Protein AF-A0A022PTV3-F1 (afdb_monomer_lite)

pLDDT: mean 86.83, std 9.97, range [58.94, 96.56]

Sequence (61 aa):
MGYDKKLVMIGMLVAAATLLSGCAADTRTVGDSLGWTIPPAGDIAYRTWAAKEDFELGDSI

Radius of gyration: 20.94 Å; chains: 1; bounding box: 42×19×57 Å

Organism: Erythranthe guttata (NCBI:txid4155)

Foldseek 3Di:
DPVVVVVVVVVVVVVVVVVVPPDDAEEDAQLVVVGDDQDPVGCVSRVVVVVPDDHDPRYYD

Structure (mmCIF, N/CA/C/O backbone):
data_AF-A0A022PTV3-F1
#
_entry.id   AF-A0A022PTV3-F1
#
loop_
_atom_site.group_PDB
_atom_site.id
_atom_site.type_symbol
_atom_site.label_atom_id
_atom_s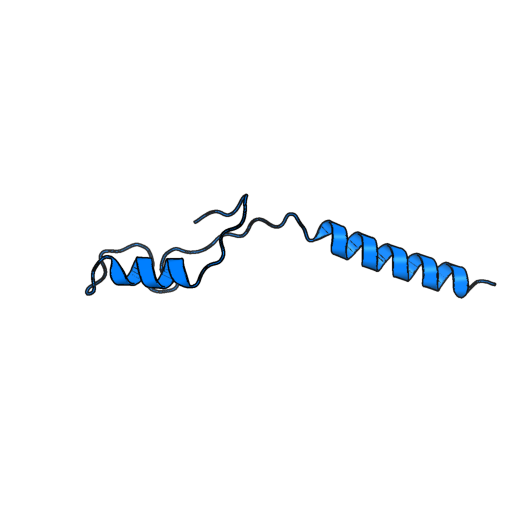ite.label_alt_id
_atom_site.label_comp_id
_atom_site.label_asym_id
_atom_site.label_entity_id
_atom_site.label_seq_id
_atom_site.pdbx_PDB_ins_code
_atom_site.Cartn_x
_atom_site.Cartn_y
_atom_site.Cartn_z
_atom_site.occupancy
_atom_site.B_iso_or_equiv
_atom_site.auth_seq_id
_atom_site.auth_comp_id
_atom_site.auth_asym_id
_atom_site.auth_atom_id
_atom_site.pdbx_PDB_model_num
ATOM 1 N N . MET A 1 1 ? -29.390 -10.539 39.173 1.00 58.94 1 MET A N 1
ATOM 2 C CA . MET A 1 1 ? -30.001 -9.421 38.414 1.00 58.94 1 MET A CA 1
ATOM 3 C C . MET A 1 1 ? -29.050 -8.254 38.085 1.00 58.94 1 MET A C 1
ATOM 5 O O . MET A 1 1 ? -29.520 -7.194 37.684 1.00 58.94 1 MET A O 1
ATOM 9 N N . GLY A 1 2 ? -27.722 -8.411 38.230 1.00 65.25 2 GLY A N 1
ATOM 10 C CA . GLY A 1 2 ? -26.730 -7.384 37.857 1.00 65.25 2 GLY A CA 1
ATOM 11 C C . GLY A 1 2 ? -25.786 -7.798 36.720 1.00 65.25 2 GLY A C 1
ATOM 12 O O . GLY A 1 2 ? -25.234 -6.932 36.052 1.00 65.25 2 GLY A O 1
ATOM 13 N N . TYR A 1 3 ? -25.624 -9.102 36.476 1.00 66.88 3 TYR A N 1
ATOM 14 C CA . TYR A 1 3 ? -24.774 -9.638 35.407 1.00 66.88 3 TYR A CA 1
ATOM 15 C C . TYR A 1 3 ? -25.433 -9.520 34.026 1.00 66.88 3 TYR A C 1
ATOM 17 O O . TYR A 1 3 ? -24.757 -9.169 33.067 1.00 66.88 3 TYR A O 1
ATOM 25 N N . ASP A 1 4 ? -26.757 -9.665 33.944 1.00 78.50 4 ASP A N 1
ATOM 26 C CA . ASP A 1 4 ? -27.514 -9.578 32.685 1.00 78.50 4 ASP A CA 1
ATOM 27 C C . ASP A 1 4 ? -27.413 -8.184 32.048 1.00 78.50 4 ASP A C 1
ATOM 29 O O . ASP A 1 4 ? -27.132 -8.043 30.863 1.00 78.50 4 ASP A O 1
ATOM 33 N N . LYS A 1 5 ? -27.531 -7.126 32.863 1.00 80.75 5 LYS A N 1
ATOM 34 C CA . LYS A 1 5 ? -27.369 -5.733 32.411 1.00 80.75 5 LYS A CA 1
ATOM 35 C C . LYS A 1 5 ? -25.945 -5.442 31.933 1.00 80.75 5 LYS A C 1
ATOM 37 O O . LYS A 1 5 ? -25.764 -4.681 30.988 1.00 80.75 5 LYS A O 1
ATOM 42 N N . LYS A 1 6 ? -24.936 -6.050 32.569 1.00 81.88 6 LYS A N 1
ATOM 43 C CA . LYS A 1 6 ? -23.529 -5.914 32.165 1.00 81.88 6 LYS A CA 1
ATOM 44 C C . LYS A 1 6 ? -23.265 -6.614 30.831 1.00 81.88 6 LYS A C 1
ATOM 46 O O . LYS A 1 6 ? -22.614 -6.020 29.981 1.00 81.88 6 LYS A O 1
ATOM 51 N N . LEU A 1 7 ? -23.809 -7.816 30.620 1.00 89.69 7 LEU A N 1
ATOM 52 C CA . LEU A 1 7 ? -23.705 -8.515 29.333 1.00 89.69 7 LEU A CA 1
ATOM 53 C C . LEU A 1 7 ? -24.383 -7.739 28.196 1.00 89.69 7 LEU A C 1
ATOM 55 O O . LEU A 1 7 ? -23.794 -7.600 27.129 1.00 89.69 7 LEU A O 1
ATOM 59 N N . VAL A 1 8 ? -25.579 -7.191 28.430 1.00 91.12 8 VAL A N 1
ATOM 60 C CA . VAL A 1 8 ? -26.289 -6.377 27.425 1.00 91.12 8 VAL A CA 1
ATOM 61 C C . VAL A 1 8 ? -25.496 -5.114 27.072 1.00 91.12 8 VAL A C 1
ATOM 63 O O . VAL A 1 8 ? -25.352 -4.796 25.894 1.00 91.12 8 VAL A O 1
ATOM 66 N N . MET A 1 9 ? -24.922 -4.431 28.067 1.00 91.56 9 MET A N 1
ATOM 67 C CA . MET A 1 9 ? -24.063 -3.261 27.838 1.00 91.56 9 MET A CA 1
ATOM 68 C C . MET A 1 9 ? -22.800 -3.612 27.043 1.00 91.56 9 MET A C 1
ATOM 70 O O . MET A 1 9 ? -22.429 -2.863 26.145 1.00 91.56 9 MET A O 1
ATOM 74 N N . ILE A 1 10 ? -22.164 -4.755 27.328 1.00 91.81 10 ILE A N 1
ATOM 75 C CA . ILE A 1 10 ? -21.006 -5.237 26.559 1.00 91.81 10 ILE A CA 1
ATOM 76 C C . ILE A 1 10 ? -21.410 -5.528 25.108 1.00 91.81 10 ILE A C 1
ATOM 78 O O . ILE A 1 10 ? -20.724 -5.087 24.190 1.00 91.81 10 ILE A O 1
ATOM 82 N N . GLY A 1 11 ? -22.545 -6.200 24.888 1.00 91.19 11 GLY A N 1
ATOM 83 C CA . GLY A 1 11 ? -23.064 -6.463 23.543 1.00 91.19 11 GLY A CA 1
ATOM 84 C C . GLY A 1 11 ? -23.346 -5.181 22.750 1.00 91.19 11 GLY A C 1
ATOM 85 O O . GLY A 1 11 ? -22.962 -5.083 21.586 1.00 91.19 11 GLY A O 1
ATOM 86 N N . MET A 1 12 ? -23.943 -4.169 23.389 1.00 90.31 12 MET A N 1
ATOM 87 C CA . MET A 1 12 ? -24.168 -2.855 22.772 1.00 90.31 12 MET A CA 1
ATOM 88 C C . MET A 1 12 ? -22.866 -2.124 22.434 1.00 90.31 12 MET A C 1
ATOM 90 O O . MET A 1 12 ? -22.772 -1.525 21.367 1.00 90.31 12 MET A O 1
ATOM 94 N N . LEU A 1 13 ? -21.861 -2.181 23.311 1.00 89.44 13 LEU A N 1
ATOM 95 C CA . LEU A 1 13 ? -20.552 -1.564 23.075 1.00 89.44 13 LEU A CA 1
ATOM 96 C C . LEU A 1 13 ? -19.832 -2.187 21.874 1.00 89.44 13 LEU A C 1
ATOM 98 O O . LEU A 1 13 ? -19.279 -1.457 21.056 1.00 89.44 13 LEU A O 1
ATOM 102 N N . VAL A 1 14 ? -19.883 -3.516 21.738 1.00 88.75 14 VAL A N 1
ATOM 103 C CA . VAL A 1 14 ? -19.310 -4.224 20.583 1.00 88.75 14 VAL A CA 1
ATOM 104 C C . VAL A 1 14 ? -20.046 -3.844 19.296 1.00 88.75 14 VAL A C 1
ATOM 106 O O . VAL A 1 14 ? -19.398 -3.495 18.313 1.00 88.75 14 VAL A O 1
ATOM 109 N N . ALA A 1 15 ? -21.383 -3.828 19.309 1.00 86.44 15 ALA A N 1
ATOM 110 C CA . ALA A 1 15 ? -22.176 -3.429 18.145 1.00 86.44 15 ALA A CA 1
ATOM 111 C C . ALA A 1 15 ? -21.893 -1.974 17.720 1.00 86.44 15 ALA A C 1
ATOM 113 O O . ALA A 1 15 ? -21.674 -1.698 16.540 1.00 86.44 15 ALA A O 1
ATOM 114 N N . ALA A 1 16 ? -21.833 -1.047 18.680 1.00 84.31 16 ALA A N 1
ATOM 115 C CA . ALA A 1 16 ? -21.501 0.351 18.420 1.00 84.31 16 ALA A CA 1
ATOM 116 C C . ALA A 1 16 ? -20.083 0.511 17.849 1.00 84.31 16 ALA A C 1
ATOM 118 O O . ALA A 1 16 ? -19.900 1.266 16.898 1.00 84.31 16 ALA A O 1
ATOM 119 N N . ALA A 1 17 ? -19.097 -0.227 18.373 1.00 79.69 17 ALA A N 1
ATOM 120 C CA . ALA A 1 17 ? -17.730 -0.206 17.856 1.00 79.69 17 ALA A CA 1
ATOM 121 C C . ALA A 1 17 ? -17.658 -0.693 16.401 1.00 79.69 17 ALA A C 1
ATOM 123 O O . ALA A 1 17 ? -17.024 -0.036 15.581 1.00 79.69 17 ALA A O 1
ATOM 124 N N . THR A 1 18 ? -18.362 -1.780 16.058 1.00 76.38 18 THR A N 1
ATOM 125 C CA . THR A 1 18 ? -18.410 -2.285 14.673 1.00 76.38 18 THR A CA 1
ATOM 126 C C . THR A 1 18 ? -19.103 -1.326 13.706 1.00 76.38 18 THR A C 1
ATOM 128 O O . THR A 1 18 ? -18.702 -1.230 12.551 1.00 76.38 18 THR A O 1
ATOM 131 N N . LEU A 1 19 ? -20.115 -0.584 14.169 1.00 73.56 19 LEU A N 1
ATOM 132 C CA . LEU A 1 19 ? -20.794 0.439 13.366 1.00 73.56 19 LEU A CA 1
ATOM 133 C C . LEU A 1 19 ? -19.906 1.670 13.135 1.00 73.56 19 LEU A C 1
ATOM 135 O O . LEU A 1 19 ? -20.008 2.309 12.093 1.00 73.56 19 LEU A O 1
ATOM 139 N N . LEU A 1 20 ? -19.030 1.997 14.090 1.00 67.88 20 LEU A N 1
ATOM 140 C CA . LEU A 1 20 ? -18.125 3.144 13.996 1.00 67.88 20 LEU A CA 1
ATOM 141 C C . LEU A 1 20 ? -16.933 2.895 13.052 1.00 67.88 20 LEU A C 1
ATOM 143 O O . LEU A 1 20 ? -16.307 3.850 12.607 1.00 67.88 20 LEU A O 1
ATOM 147 N N . SER A 1 21 ? -16.622 1.636 12.726 1.00 63.44 21 SER A N 1
ATOM 148 C CA . SER A 1 21 ? -15.510 1.267 11.834 1.00 63.44 21 SER A CA 1
ATOM 149 C C . SER A 1 21 ? -15.764 1.555 10.346 1.00 63.44 21 SER A C 1
ATOM 151 O O . SER A 1 21 ? -14.846 1.418 9.549 1.00 63.44 21 SER A O 1
ATOM 153 N N . GLY A 1 22 ? -16.980 1.952 9.956 1.00 62.81 22 GLY A N 1
ATOM 154 C CA . GLY A 1 22 ? -17.395 2.057 8.550 1.00 62.81 22 GLY A CA 1
ATOM 155 C C . GLY A 1 22 ? -17.022 3.344 7.801 1.00 62.81 22 GLY A C 1
ATOM 156 O O . GLY A 1 22 ? -17.596 3.582 6.745 1.00 62.81 22 GLY A O 1
ATOM 157 N N . CYS A 1 23 ? -16.142 4.207 8.324 1.00 61.84 23 CYS A N 1
ATOM 158 C CA . CYS A 1 23 ? -15.744 5.443 7.625 1.00 61.84 23 CYS A CA 1
ATOM 159 C C . CYS A 1 23 ? -14.239 5.756 7.692 1.00 61.84 23 CYS A C 1
ATOM 161 O O . CYS A 1 23 ? -13.839 6.923 7.725 1.00 61.84 23 CYS A O 1
ATOM 163 N N . ALA A 1 24 ? -13.393 4.731 7.764 1.00 71.44 24 ALA A N 1
ATOM 164 C CA . ALA A 1 24 ? -11.955 4.937 7.671 1.00 71.44 24 ALA A CA 1
ATOM 165 C C . ALA A 1 24 ? -11.572 5.097 6.194 1.00 71.44 24 ALA A C 1
ATOM 167 O O . ALA A 1 24 ? -11.670 4.145 5.435 1.00 71.44 24 ALA A O 1
ATOM 168 N N . ALA A 1 25 ? -11.181 6.309 5.799 1.00 80.62 25 ALA A N 1
ATOM 169 C CA . ALA A 1 25 ? -10.522 6.535 4.519 1.00 80.62 25 ALA A CA 1
ATOM 170 C C . ALA A 1 25 ? -9.063 6.076 4.614 1.00 80.62 25 ALA A C 1
ATOM 172 O O . ALA A 1 25 ? -8.360 6.464 5.558 1.00 80.62 25 ALA A O 1
ATOM 173 N N . ASP A 1 26 ? -8.606 5.306 3.634 1.00 86.00 26 ASP A N 1
ATOM 174 C CA . ASP A 1 26 ? -7.229 4.838 3.544 1.00 86.00 26 ASP A CA 1
ATOM 175 C C . ASP A 1 26 ? -6.377 5.736 2.635 1.00 86.00 26 ASP A C 1
ATOM 177 O O . ASP A 1 26 ? -6.841 6.390 1.697 1.00 86.00 26 ASP A O 1
ATOM 181 N N . THR A 1 27 ? -5.074 5.778 2.920 1.00 90.75 27 THR A N 1
ATOM 182 C CA . THR A 1 27 ? -4.076 6.422 2.054 1.00 90.75 27 THR A CA 1
ATOM 183 C C . THR A 1 27 ? -3.169 5.355 1.457 1.00 90.75 27 THR A C 1
ATOM 185 O O . THR A 1 27 ? -2.456 4.667 2.192 1.00 90.75 27 THR A O 1
ATOM 188 N N . ARG A 1 28 ? -3.183 5.208 0.129 1.00 92.06 28 ARG A N 1
ATOM 189 C CA . ARG A 1 28 ? -2.411 4.187 -0.597 1.00 92.06 28 ARG A CA 1
ATOM 190 C C . ARG A 1 28 ? -1.219 4.825 -1.298 1.00 92.06 28 ARG A C 1
ATOM 192 O O . ARG A 1 28 ? -1.371 5.785 -2.029 1.00 92.06 28 ARG A O 1
ATOM 199 N N . THR A 1 29 ? -0.015 4.290 -1.105 1.00 95.50 29 THR A N 1
ATOM 200 C CA . THR A 1 29 ? 1.175 4.820 -1.793 1.00 95.50 29 THR A CA 1
ATOM 201 C C . THR A 1 29 ? 1.292 4.214 -3.184 1.00 95.50 29 THR A C 1
ATOM 203 O O . THR A 1 29 ? 1.461 3.002 -3.319 1.00 95.50 29 THR A O 1
ATOM 206 N N . VAL A 1 30 ? 1.247 5.050 -4.224 1.00 94.62 30 VAL A N 1
ATOM 207 C CA . VAL A 1 30 ? 1.328 4.568 -5.609 1.00 94.62 30 VAL A CA 1
ATOM 208 C C . VAL A 1 30 ? 2.637 3.826 -5.878 1.00 94.62 30 VAL A C 1
ATOM 210 O O . VAL A 1 30 ? 3.727 4.389 -5.768 1.00 94.62 30 VAL A O 1
ATOM 213 N N . GLY A 1 31 ? 2.517 2.568 -6.304 1.00 94.00 31 GLY A N 1
ATOM 214 C CA . GLY A 1 31 ? 3.659 1.722 -6.641 1.00 94.00 31 GLY A CA 1
ATOM 215 C C . GLY A 1 31 ? 4.396 1.153 -5.427 1.00 94.00 31 GLY A C 1
ATOM 216 O O . GLY A 1 31 ? 5.485 0.615 -5.598 1.00 94.00 31 GLY A O 1
ATOM 217 N N . ASP A 1 32 ? 3.846 1.241 -4.217 1.00 92.00 32 ASP A N 1
ATOM 218 C CA . ASP A 1 32 ? 4.463 0.710 -2.997 1.00 92.00 32 ASP A CA 1
ATOM 219 C C . ASP A 1 32 ? 5.914 1.207 -2.822 1.00 92.00 32 ASP A C 1
ATOM 221 O O . ASP A 1 32 ? 6.193 2.405 -2.832 1.00 92.00 32 ASP A O 1
ATOM 225 N N . 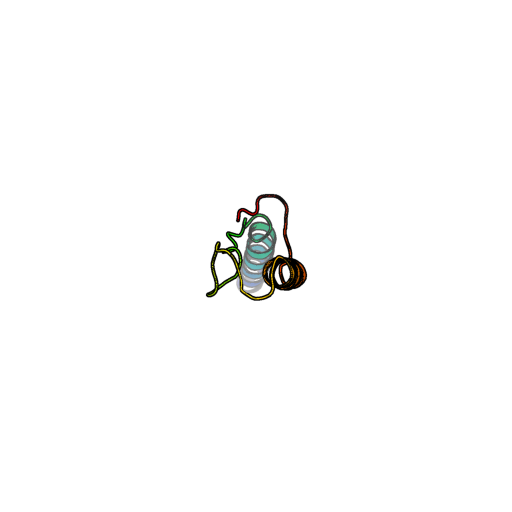SER A 1 33 ? 6.873 0.284 -2.706 1.00 92.44 33 SER A N 1
ATOM 226 C CA . SER A 1 33 ? 8.302 0.585 -2.613 1.00 92.44 33 SER A CA 1
ATOM 227 C C . SER A 1 33 ? 8.931 1.062 -3.927 1.00 92.44 33 SER A C 1
ATOM 229 O O . SER A 1 33 ? 10.031 1.615 -3.893 1.00 92.44 33 SER A O 1
ATOM 231 N N . LEU A 1 34 ? 8.267 0.868 -5.074 1.00 92.56 34 LEU A N 1
ATOM 232 C CA . LEU A 1 34 ? 8.705 1.409 -6.366 1.00 92.56 34 LEU A CA 1
ATOM 233 C C . LEU A 1 34 ? 8.479 2.925 -6.439 1.00 92.56 34 LEU A C 1
ATOM 235 O O . LEU A 1 34 ? 9.290 3.633 -7.038 1.00 92.56 34 LEU A O 1
ATOM 239 N N . GLY A 1 35 ? 7.387 3.409 -5.842 1.00 91.94 35 GLY A N 1
ATOM 240 C CA . GLY A 1 35 ? 6.971 4.809 -5.886 1.00 91.94 35 GLY A CA 1
ATOM 241 C C . GLY A 1 35 ? 6.534 5.301 -7.275 1.00 91.94 35 GLY A C 1
ATOM 242 O O . GLY A 1 35 ? 6.386 4.540 -8.240 1.00 91.94 35 GLY A O 1
ATOM 243 N N . TRP A 1 36 ? 6.349 6.621 -7.387 1.00 93.31 36 TRP A N 1
ATOM 244 C CA . TRP A 1 36 ? 5.986 7.297 -8.636 1.00 93.31 36 TRP A CA 1
ATOM 245 C C . TRP A 1 36 ? 7.232 7.715 -9.431 1.00 93.31 36 TRP A C 1
ATOM 247 O O . TRP A 1 36 ? 7.913 8.685 -9.107 1.00 93.31 36 TRP A O 1
ATOM 257 N N . THR A 1 37 ? 7.550 6.953 -10.472 1.00 93.38 37 THR A N 1
ATOM 258 C CA . THR A 1 37 ? 8.748 7.065 -11.305 1.00 93.38 37 THR A CA 1
ATOM 259 C C . THR A 1 37 ? 8.432 6.608 -12.734 1.00 93.38 37 THR A C 1
ATOM 261 O O . THR A 1 37 ? 7.289 6.302 -13.068 1.00 93.38 37 THR A O 1
ATOM 264 N N . ILE A 1 38 ? 9.438 6.561 -13.604 1.00 93.69 38 ILE A N 1
ATOM 265 C CA . ILE A 1 38 ? 9.335 5.929 -14.921 1.00 93.69 38 ILE A CA 1
ATOM 266 C C . ILE A 1 38 ? 9.857 4.491 -14.783 1.00 93.69 38 ILE A C 1
ATOM 268 O O . ILE A 1 38 ? 11.073 4.280 -14.775 1.00 93.69 38 ILE A O 1
ATOM 272 N N . PRO A 1 39 ? 8.975 3.489 -14.626 1.00 90.88 39 PRO A N 1
ATOM 273 C CA . PRO A 1 39 ? 9.388 2.102 -14.456 1.00 90.88 39 PRO A CA 1
ATOM 274 C C . PRO A 1 39 ? 10.008 1.524 -15.741 1.00 90.88 39 PRO A C 1
ATOM 276 O O . PRO A 1 39 ? 9.521 1.799 -16.840 1.00 90.88 39 PRO A O 1
ATOM 279 N N . PRO A 1 40 ? 11.010 0.629 -15.628 1.00 87.75 40 PRO A N 1
ATOM 280 C CA . PRO A 1 40 ? 11.631 -0.027 -16.785 1.00 87.75 40 PRO A CA 1
ATOM 281 C C . PRO A 1 40 ? 10.647 -0.837 -17.641 1.00 87.75 40 PRO A C 1
ATOM 283 O O . PRO A 1 40 ? 10.831 -0.966 -18.846 1.00 87.75 40 PRO A O 1
ATOM 286 N N . ALA A 1 41 ? 9.599 -1.378 -17.011 1.00 86.19 41 ALA A N 1
ATOM 287 C CA . ALA A 1 41 ? 8.548 -2.164 -17.657 1.00 86.19 41 ALA A CA 1
ATOM 288 C C . ALA A 1 41 ? 7.341 -1.318 -18.114 1.00 86.19 41 ALA A C 1
ATOM 290 O O . ALA A 1 41 ? 6.302 -1.874 -18.467 1.00 86.19 41 ALA A O 1
ATOM 291 N N . GLY A 1 42 ? 7.454 0.014 -18.086 1.00 88.62 42 GLY A N 1
ATOM 292 C CA . GLY A 1 42 ? 6.368 0.918 -18.458 1.00 88.62 42 GLY A CA 1
ATOM 293 C C . GLY A 1 42 ? 5.169 0.865 -17.504 1.00 88.62 42 GLY A C 1
ATOM 294 O O . GLY A 1 42 ? 5.273 0.467 -16.342 1.00 88.62 42 GLY A O 1
ATOM 295 N N . ASP A 1 43 ? 4.001 1.261 -18.003 1.00 92.00 43 ASP A N 1
ATOM 296 C CA . ASP A 1 43 ? 2.760 1.419 -17.231 1.00 92.00 43 ASP A CA 1
ATOM 297 C C . ASP A 1 43 ? 2.270 0.131 -16.548 1.00 92.00 43 ASP A C 1
ATOM 299 O O . ASP A 1 43 ? 1.480 0.194 -15.604 1.00 92.00 43 ASP A O 1
ATOM 303 N N . ILE A 1 44 ? 2.774 -1.036 -16.968 1.00 95.25 44 ILE A N 1
ATOM 304 C CA . ILE A 1 44 ? 2.446 -2.345 -16.389 1.00 95.25 44 ILE A CA 1
ATOM 305 C C . ILE A 1 44 ? 2.686 -2.366 -14.875 1.00 95.25 44 ILE A C 1
ATOM 307 O O . ILE A 1 44 ? 1.904 -2.987 -14.151 1.00 95.25 44 ILE A O 1
ATOM 311 N N . ALA A 1 45 ? 3.715 -1.672 -14.378 1.00 94.19 45 ALA A N 1
ATOM 312 C CA . ALA A 1 45 ? 3.992 -1.607 -12.943 1.00 94.19 45 ALA A CA 1
ATOM 313 C C . ALA A 1 45 ? 2.818 -0.985 -12.164 1.00 94.19 45 ALA A C 1
ATOM 315 O O . ALA A 1 45 ? 2.337 -1.571 -11.195 1.00 94.19 45 ALA A O 1
ATOM 316 N N . TYR A 1 46 ? 2.287 0.140 -12.648 1.00 95.94 46 TYR A N 1
ATOM 317 C CA . TYR A 1 46 ? 1.162 0.835 -12.016 1.00 95.94 46 TYR A CA 1
ATOM 318 C C . TYR A 1 46 ? -0.167 0.124 -12.226 1.00 95.94 46 TYR A C 1
ATOM 320 O O . TYR A 1 46 ? -0.992 0.096 -11.319 1.00 95.94 46 TYR A O 1
ATOM 328 N N . ARG A 1 47 ? -0.359 -0.525 -13.378 1.00 95.62 47 ARG A N 1
ATOM 329 C CA . ARG A 1 47 ? -1.539 -1.369 -13.618 1.00 95.62 47 ARG A CA 1
ATOM 330 C C . ARG A 1 47 ? -1.578 -2.574 -12.688 1.00 95.62 47 ARG A C 1
ATOM 332 O O . ARG A 1 47 ? -2.644 -2.947 -12.218 1.00 95.62 47 ARG A O 1
ATOM 339 N N . THR A 1 48 ? -0.419 -3.172 -12.426 1.00 95.38 48 THR A N 1
ATOM 340 C CA . THR A 1 48 ? -0.299 -4.309 -11.507 1.00 95.38 48 THR A CA 1
ATOM 341 C C . THR A 1 48 ? -0.523 -3.880 -10.063 1.00 95.38 48 THR A C 1
ATOM 343 O O . THR A 1 48 ? -1.151 -4.621 -9.317 1.00 95.38 48 THR A O 1
ATOM 346 N N . TRP A 1 49 ? -0.025 -2.705 -9.672 1.00 95.25 49 TRP A N 1
ATOM 347 C CA . TRP A 1 49 ? -0.299 -2.117 -8.360 1.00 95.25 49 TRP A CA 1
ATOM 348 C C . TRP A 1 49 ? -1.795 -1.830 -8.185 1.00 95.25 49 TRP A C 1
ATOM 350 O O . TRP A 1 49 ? -2.419 -2.391 -7.295 1.00 95.25 49 TRP A O 1
ATOM 360 N N . ALA A 1 50 ? -2.404 -1.082 -9.109 1.00 95.81 50 ALA A N 1
ATOM 361 C CA . ALA A 1 50 ? -3.818 -0.719 -9.030 1.00 95.81 50 ALA A CA 1
ATOM 362 C C . ALA A 1 50 ? -4.758 -1.938 -9.028 1.00 95.81 50 ALA A C 1
ATOM 364 O O . ALA A 1 50 ? -5.830 -1.877 -8.446 1.00 95.81 50 ALA A O 1
ATOM 365 N N . ALA A 1 51 ? -4.366 -3.052 -9.658 1.00 96.56 51 ALA A N 1
ATOM 366 C CA . ALA A 1 51 ? -5.146 -4.290 -9.652 1.00 96.56 51 ALA A CA 1
ATOM 367 C C . ALA A 1 51 ? -5.098 -5.067 -8.320 1.00 96.56 51 ALA A C 1
ATOM 369 O O . ALA A 1 51 ? -5.839 -6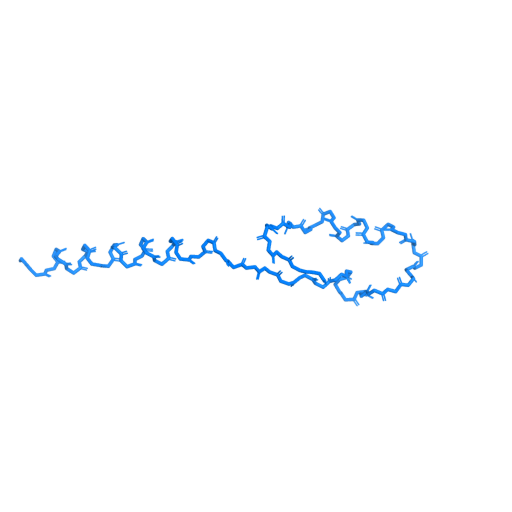.039 -8.174 1.00 96.56 51 ALA A O 1
ATOM 370 N N . LYS A 1 52 ? -4.206 -4.703 -7.389 1.00 95.31 52 LYS A N 1
ATOM 371 C CA . LYS A 1 52 ? -4.088 -5.313 -6.052 1.00 95.31 52 LYS A CA 1
ATOM 372 C C . LYS A 1 52 ? -4.757 -4.491 -4.953 1.00 95.31 52 LYS A C 1
ATO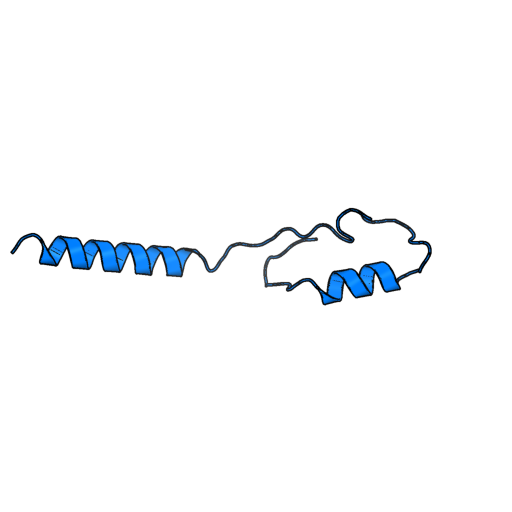M 374 O O . LYS A 1 52 ? -4.944 -5.019 -3.863 1.00 95.31 52 LYS A O 1
ATOM 379 N N . GLU A 1 53 ? -5.057 -3.228 -5.227 1.00 94.38 53 GLU A N 1
ATOM 380 C CA . GLU A 1 53 ? -5.670 -2.316 -4.270 1.00 94.38 53 GLU A CA 1
ATOM 381 C C . GLU A 1 53 ? -7.193 -2.329 -4.417 1.00 94.38 53 GLU A C 1
ATOM 383 O O . GLU A 1 53 ? -7.722 -2.354 -5.530 1.00 94.38 53 GLU A O 1
ATOM 388 N N . ASP A 1 54 ? -7.886 -2.253 -3.284 1.00 93.44 54 ASP A N 1
ATOM 389 C CA . ASP A 1 54 ? -9.311 -1.950 -3.223 1.00 93.44 54 ASP A CA 1
ATOM 390 C C . ASP A 1 54 ? -9.448 -0.470 -2.850 1.00 93.44 54 ASP A C 1
ATOM 392 O O . ASP A 1 54 ? -8.940 -0.048 -1.813 1.00 93.44 54 ASP A O 1
ATOM 396 N N . PHE A 1 55 ? -10.092 0.318 -3.715 1.00 92.00 55 PHE A N 1
ATOM 397 C CA . PHE A 1 55 ? -10.325 1.744 -3.480 1.00 92.00 55 PHE A CA 1
ATOM 398 C C . PHE A 1 55 ? -11.767 1.977 -3.054 1.00 92.00 55 PHE A C 1
ATOM 400 O O . PHE A 1 55 ? -12.706 1.703 -3.813 1.00 92.00 55 PHE A O 1
ATOM 407 N N . GLU A 1 56 ? -11.937 2.533 -1.864 1.00 91.50 56 GLU A N 1
ATOM 408 C CA . GLU A 1 56 ? -13.227 2.922 -1.319 1.00 91.50 56 GLU A CA 1
ATOM 409 C C . GLU A 1 56 ? -13.459 4.436 -1.445 1.00 91.50 56 GLU A C 1
ATOM 411 O O . GLU A 1 56 ? -12.575 5.236 -1.766 1.00 91.50 56 GLU A O 1
ATOM 416 N N . LEU A 1 57 ? -14.710 4.858 -1.245 1.00 88.56 57 LEU A N 1
ATOM 417 C CA . LEU A 1 57 ? -15.057 6.275 -1.299 1.00 88.56 57 LEU A CA 1
ATOM 418 C C . LEU A 1 57 ? -14.400 7.023 -0.137 1.00 88.56 57 LEU A C 1
ATOM 420 O O . LEU A 1 57 ? -14.707 6.770 1.024 1.00 88.56 57 LEU A O 1
ATOM 424 N N . GLY A 1 58 ? -13.581 8.016 -0.474 1.00 89.06 58 GLY A N 1
ATOM 425 C CA . GLY A 1 58 ? -12.845 8.822 0.500 1.00 89.06 58 GLY A CA 1
ATOM 426 C C . GLY A 1 58 ? -11.353 8.509 0.544 1.00 89.06 58 GLY A C 1
ATOM 427 O O . GLY A 1 58 ? -10.611 9.313 1.106 1.00 89.06 58 GLY A O 1
ATOM 428 N N . ASP 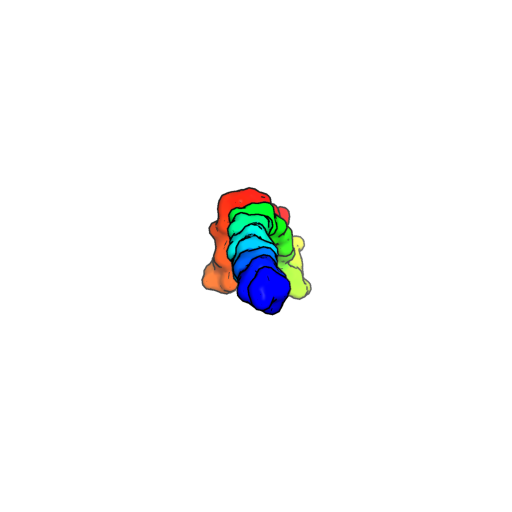A 1 59 ? -10.913 7.422 -0.090 1.00 91.75 59 ASP A N 1
ATOM 429 C CA . ASP A 1 59 ? -9.498 7.074 -0.174 1.00 91.75 59 ASP A CA 1
ATOM 430 C C . ASP A 1 59 ? -8.689 8.100 -0.974 1.00 91.75 59 ASP A C 1
ATOM 432 O O . ASP A 1 59 ? -9.198 8.810 -1.851 1.00 91.75 59 ASP A O 1
ATOM 436 N N . SER A 1 60 ? -7.392 8.150 -0.676 1.00 92.19 60 SER A N 1
ATOM 437 C CA . SER A 1 60 ? -6.418 8.988 -1.381 1.00 92.19 60 SER A CA 1
ATOM 438 C C . SER A 1 60 ? -5.173 8.199 -1.783 1.00 92.19 60 SER A C 1
ATOM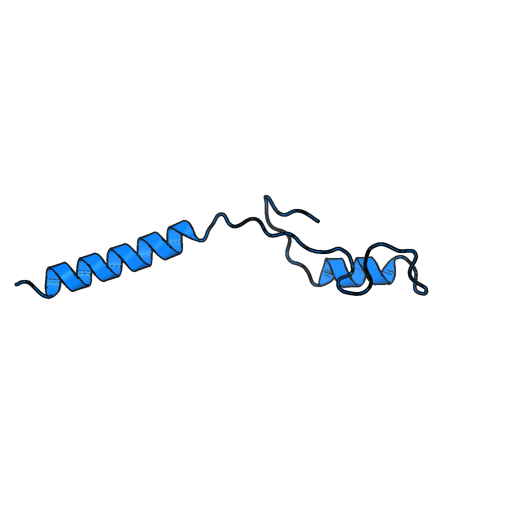 440 O O . SER A 1 60 ? -4.851 7.174 -1.176 1.00 92.19 60 SER A O 1
ATOM 442 N N . ILE A 1 61 ? -4.490 8.684 -2.826 1.00 92.56 61 ILE A N 1
ATOM 443 C CA . ILE A 1 61 ? -3.271 8.092 -3.395 1.00 92.56 61 ILE A CA 1
ATOM 444 C C . ILE A 1 61 ? -2.103 9.076 -3.413 1.00 92.56 61 ILE A C 1
ATOM 446 O O . ILE A 1 61 ? -2.379 10.296 -3.489 1.00 92.56 61 ILE A O 1
#

Secondary structure (DSSP, 8-state):
--HHHHHHHHHHHHHHHHHHGGG---B--TTTTS-SS--TTTTHHHHHHHTTPPPPTT-B-

InterPro domains:
  IPR003245 Phytocyanin domain [PS51485] (26-61)
  IPR008972 Cupredoxin [G3DSA:2.60.40.420] (24-61)